Protein AF-A0A831UI49-F1 (afdb_monomer)

Mean predicted aligned error: 5.34 Å

Radius of gyration: 11.7 Å; Cα contacts (8 Å, |Δi|>4): 84; chains: 1; bounding box: 25×22×29 Å

Nearest PDB structures (foldseek):
  3i18-assembly1_A  TM=9.099E-01  e=3.977E-03  Listeria monocytogenes
  3gdu-assembly1_C  TM=9.075E-01  e=3.977E-03  Escherichia coli K-12
  3mh6-assembly1_A  TM=9.099E-01  e=5.455E-03  Escherichia coli K-12
  3pv2-assembly1_C  TM=8.938E-01  e=1.026E-02  Legionella fallonii
  2kjp-assembly1_A  TM=7.433E-01  e=2.556E-03  Bacillus subtilis

Foldseek 3Di:
DDCPDDDPQKDWQDKQPHGDDDPVVVCVVPVVDDQQDKIWTWIDDPNDTDIDIDGHHDDDDD

Organism: NCBI:txid540988

Structure (mmCIF, N/CA/C/O backbone):
data_AF-A0A831UI49-F1
#
_entry.id   AF-A0A831UI49-F1
#
loop_
_atom_site.group_PDB
_atom_site.id
_atom_site.type_symbol
_atom_site.label_atom_id
_atom_site.label_alt_id
_atom_site.label_comp_id
_atom_site.label_asym_id
_atom_site.label_entity_id
_atom_site.label_seq_id
_atom_site.pdbx_PDB_ins_code
_atom_site.Cartn_x
_atom_site.Cartn_y
_atom_site.Cartn_z
_atom_site.occupancy
_atom_site.B_iso_or_equiv
_atom_site.auth_seq_id
_atom_site.auth_comp_id
_atom_site.auth_asym_id
_atom_site.auth_atom_id
_atom_site.pdbx_PDB_model_num
ATOM 1 N N . ALA A 1 1 ? -10.257 -2.339 -17.208 1.00 39.44 1 ALA A N 1
ATOM 2 C CA . ALA A 1 1 ? -10.242 -2.268 -15.733 1.00 39.44 1 ALA A CA 1
ATOM 3 C C . ALA A 1 1 ? -9.524 -0.988 -15.313 1.00 39.44 1 ALA A C 1
ATOM 5 O O . ALA A 1 1 ? -8.301 -0.949 -15.296 1.00 39.44 1 ALA A O 1
ATOM 6 N N . GLN A 1 2 ? -10.270 0.099 -15.116 1.00 40.69 2 GLN A N 1
ATOM 7 C CA . GLN A 1 2 ? -9.704 1.394 -14.730 1.00 40.69 2 GLN A CA 1
ATOM 8 C C . GLN A 1 2 ? -9.367 1.364 -13.239 1.00 40.69 2 GLN A C 1
ATOM 10 O O . GLN A 1 2 ? -10.214 1.012 -12.419 1.00 40.69 2 GLN A O 1
ATOM 15 N N . GLY A 1 3 ? -8.121 1.702 -12.901 1.00 47.25 3 GLY A N 1
ATOM 16 C CA . GLY A 1 3 ? -7.652 1.855 -11.529 1.00 47.25 3 GLY A C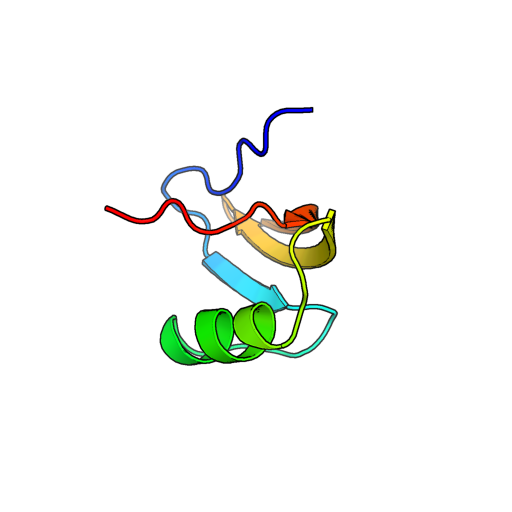A 1
ATOM 17 C C . GLY A 1 3 ? -8.336 3.040 -10.856 1.00 47.25 3 GLY A C 1
ATOM 18 O O . GLY A 1 3 ? -7.748 4.108 -10.730 1.00 47.25 3 GLY A O 1
ATOM 19 N N . ARG A 1 4 ? -9.591 2.871 -10.436 1.00 54.44 4 ARG A N 1
ATOM 20 C CA . ARG A 1 4 ? -10.276 3.822 -9.559 1.00 54.44 4 ARG A CA 1
ATOM 21 C C . ARG A 1 4 ? -9.771 3.566 -8.152 1.00 54.44 4 ARG A C 1
ATOM 23 O O . ARG A 1 4 ? -10.366 2.807 -7.393 1.00 54.44 4 ARG A O 1
ATOM 30 N N . LEU A 1 5 ? -8.600 4.109 -7.859 1.00 61.78 5 LEU A N 1
ATOM 31 C CA . LEU A 1 5 ? -7.886 3.783 -6.645 1.00 61.78 5 LEU A CA 1
ATOM 32 C C . LEU A 1 5 ? -7.528 5.007 -5.861 1.00 61.78 5 LEU A C 1
ATOM 34 O O . LEU A 1 5 ? -6.862 5.903 -6.365 1.00 61.78 5 LEU A O 1
ATOM 38 N N . LEU A 1 6 ? -7.956 4.949 -4.604 1.00 63.47 6 LEU A N 1
ATOM 39 C CA . LEU A 1 6 ? -7.978 6.020 -3.633 1.00 63.47 6 LEU A CA 1
ATOM 40 C C . LEU A 1 6 ? -9.215 6.901 -3.817 1.00 63.47 6 LEU A C 1
ATOM 42 O O . LEU A 1 6 ? -9.250 7.833 -4.617 1.00 63.47 6 LEU A O 1
ATOM 46 N N . ALA A 1 7 ? -10.262 6.556 -3.066 1.00 68.19 7 ALA A N 1
ATOM 47 C CA . ALA A 1 7 ? -11.255 7.559 -2.713 1.00 68.19 7 ALA A CA 1
ATOM 48 C C . ALA A 1 7 ? -10.578 8.570 -1.776 1.00 68.19 7 ALA A C 1
ATOM 50 O O . ALA A 1 7 ? -9.627 8.229 -1.063 1.00 68.19 7 ALA A O 1
ATOM 51 N N . LEU A 1 8 ? -11.049 9.818 -1.777 1.00 75.69 8 LEU A N 1
ATOM 52 C CA . LEU A 1 8 ? -10.630 10.766 -0.748 1.00 75.69 8 LEU A CA 1
ATOM 53 C C . LEU A 1 8 ? -10.927 10.153 0.628 1.00 75.69 8 LEU A C 1
ATOM 55 O O . LEU A 1 8 ? -12.021 9.644 0.852 1.00 75.69 8 LEU A O 1
ATOM 59 N N . GLY A 1 9 ? -9.932 10.173 1.516 1.00 83.12 9 GLY A N 1
ATOM 60 C CA . GLY A 1 9 ? -10.011 9.545 2.838 1.00 83.12 9 GLY A CA 1
ATOM 61 C C . GLY A 1 9 ? -9.331 8.176 2.953 1.00 83.12 9 GLY A C 1
ATOM 62 O O . GLY A 1 9 ? -9.189 7.679 4.068 1.00 83.12 9 GLY A O 1
ATOM 63 N N . ASP A 1 10 ? -8.851 7.585 1.854 1.00 87.81 10 ASP A N 1
ATOM 64 C CA . ASP A 1 10 ? -8.089 6.336 1.922 1.00 87.81 10 ASP A CA 1
ATOM 65 C C . ASP A 1 10 ? -6.700 6.539 2.527 1.00 87.81 10 ASP A C 1
ATOM 67 O O . ASP A 1 10 ? -5.903 7.349 2.047 1.00 87.81 10 ASP A O 1
ATOM 71 N N . VAL A 1 11 ? -6.364 5.718 3.523 1.00 91.25 11 VAL A N 1
ATOM 72 C CA . VAL A 1 11 ? -5.021 5.672 4.111 1.00 91.25 11 VAL A CA 1
ATOM 73 C C . VAL A 1 11 ? -4.346 4.358 3.739 1.00 91.25 11 VAL A C 1
ATOM 75 O O . VAL A 1 11 ? -4.825 3.281 4.082 1.00 91.25 11 VAL A O 1
ATOM 78 N N . ILE A 1 12 ? -3.211 4.431 3.045 1.00 92.19 12 ILE A N 1
ATOM 79 C CA . ILE A 1 12 ? -2.420 3.243 2.701 1.00 92.19 12 ILE A CA 1
ATOM 80 C C . ILE A 1 12 ? -1.657 2.781 3.943 1.00 92.19 12 ILE A C 1
ATOM 82 O O . ILE A 1 12 ? -0.844 3.527 4.483 1.00 92.19 12 ILE A O 1
ATOM 86 N N . LEU A 1 13 ? -1.897 1.541 4.365 1.00 94.81 13 LEU A N 1
ATOM 87 C CA . LEU A 1 13 ? -1.235 0.910 5.510 1.00 94.81 13 LEU A CA 1
ATOM 88 C C . LEU A 1 13 ? -0.066 0.017 5.084 1.00 94.81 13 LEU A C 1
ATOM 90 O O . LEU A 1 13 ? 0.929 -0.095 5.800 1.00 94.81 13 LEU A O 1
ATOM 94 N N . SER A 1 14 ? -0.185 -0.654 3.933 1.00 95.56 14 SER A N 1
ATOM 95 C CA . SER A 1 14 ? 0.848 -1.568 3.440 1.00 95.56 14 SER A CA 1
ATOM 96 C C . SER A 1 14 ? 0.865 -1.671 1.914 1.00 95.56 14 SER A C 1
ATOM 98 O O . SER A 1 14 ? -0.163 -1.497 1.254 1.00 95.56 14 SER A O 1
ATOM 100 N N . VAL A 1 15 ? 2.040 -1.989 1.366 1.00 94.56 15 VAL A N 1
ATOM 101 C CA . VAL A 1 15 ? 2.261 -2.309 -0.050 1.00 94.56 15 VAL A CA 1
ATOM 102 C C . VAL A 1 15 ? 2.863 -3.712 -0.124 1.00 94.56 15 VAL A C 1
ATOM 104 O O . VAL A 1 15 ? 3.907 -3.981 0.461 1.00 94.56 15 VAL A O 1
ATOM 107 N N . ASN A 1 16 ? 2.199 -4.639 -0.812 1.00 93.06 16 ASN A N 1
ATOM 108 C CA . ASN A 1 16 ? 2.559 -6.058 -0.898 1.00 93.06 16 ASN A CA 1
ATOM 109 C C . ASN A 1 16 ? 2.844 -6.702 0.474 1.00 93.06 16 ASN A C 1
ATOM 111 O O . ASN A 1 16 ? 3.766 -7.500 0.622 1.00 93.06 16 ASN A O 1
ATOM 115 N N . GLY A 1 17 ? 2.057 -6.334 1.493 1.00 93.12 17 GLY A N 1
ATOM 116 C CA . GLY A 1 17 ? 2.216 -6.817 2.869 1.00 93.12 17 GLY A CA 1
ATOM 117 C C . GLY A 1 17 ? 3.341 -6.146 3.662 1.00 93.12 17 GLY A C 1
ATOM 118 O O . GLY A 1 17 ? 3.514 -6.456 4.836 1.00 93.12 17 GLY A O 1
ATOM 119 N N . LYS A 1 18 ? 4.095 -5.213 3.066 1.00 94.62 18 LYS A N 1
ATOM 120 C CA . LYS A 1 18 ? 5.109 -4.425 3.772 1.00 94.62 18 LYS A CA 1
ATOM 121 C C . LYS A 1 18 ? 4.471 -3.148 4.321 1.00 94.62 18 LYS A C 1
ATOM 123 O O . LYS A 1 18 ? 3.985 -2.348 3.515 1.00 94.62 18 LYS A O 1
ATOM 128 N N . PRO A 1 19 ? 4.468 -2.934 5.649 1.00 95.50 19 PRO A N 1
ATOM 129 C CA . PRO A 1 19 ? 3.938 -1.714 6.240 1.00 95.50 19 PRO A CA 1
ATOM 130 C C . PRO A 1 19 ? 4.631 -0.472 5.683 1.00 95.50 19 PRO A C 1
ATOM 132 O O . PRO A 1 19 ? 5.831 -0.489 5.399 1.00 95.50 19 PRO A O 1
ATOM 135 N N . VAL A 1 20 ? 3.862 0.600 5.539 1.00 95.25 20 VAL A N 1
ATOM 136 C CA . VAL A 1 20 ? 4.352 1.913 5.116 1.00 95.25 20 VAL A CA 1
ATOM 137 C C . VAL A 1 20 ? 3.885 2.962 6.112 1.00 95.25 20 VAL A C 1
ATOM 139 O O . VAL A 1 20 ? 2.775 2.890 6.634 1.00 95.25 20 VAL A O 1
ATOM 142 N N . ARG A 1 21 ? 4.742 3.940 6.392 1.00 93.19 21 ARG A N 1
ATOM 143 C CA . ARG A 1 21 ? 4.471 5.005 7.369 1.00 93.19 21 ARG A CA 1
ATOM 144 C C . ARG A 1 21 ? 4.173 6.351 6.733 1.00 93.19 21 ARG A C 1
ATOM 146 O O . ARG A 1 21 ? 3.613 7.229 7.377 1.00 93.19 21 ARG A O 1
ATOM 153 N N . ASN A 1 22 ? 4.591 6.546 5.487 1.00 92.06 22 ASN A N 1
ATOM 154 C CA . ASN A 1 22 ? 4.473 7.824 4.799 1.00 92.06 22 ASN A CA 1
ATOM 155 C C . ASN A 1 22 ? 4.407 7.645 3.276 1.00 92.06 22 ASN A C 1
ATOM 157 O O . ASN A 1 22 ? 4.743 6.597 2.718 1.00 92.06 22 ASN A O 1
ATOM 161 N N . LYS A 1 23 ? 4.019 8.724 2.591 1.00 89.25 23 LYS A N 1
ATOM 162 C CA . LYS A 1 23 ? 3.932 8.786 1.126 1.00 89.25 23 LYS A CA 1
ATOM 163 C C . LYS A 1 23 ? 5.247 8.409 0.436 1.00 89.25 23 LYS A C 1
ATOM 165 O O . LYS A 1 23 ? 5.223 7.749 -0.600 1.00 89.25 23 LYS A O 1
ATOM 170 N N . ALA A 1 24 ? 6.389 8.832 0.976 1.00 93.00 24 ALA A N 1
ATOM 171 C CA . ALA A 1 24 ? 7.682 8.590 0.344 1.00 93.00 24 ALA A CA 1
ATOM 172 C C . ALA A 1 24 ? 8.036 7.093 0.328 1.00 93.00 24 ALA A C 1
ATOM 174 O O . ALA A 1 24 ? 8.563 6.599 -0.666 1.00 93.00 24 ALA A O 1
ATOM 175 N N . GLU A 1 25 ? 7.695 6.352 1.383 1.00 94.25 25 GLU A N 1
ATOM 176 C CA . GLU A 1 25 ? 7.842 4.894 1.431 1.00 94.25 25 GLU A CA 1
ATOM 177 C C . GLU A 1 25 ? 6.966 4.194 0.401 1.00 94.25 25 GLU A C 1
ATOM 179 O O . GLU A 1 25 ? 7.466 3.323 -0.308 1.00 94.25 25 GLU A O 1
ATOM 184 N N . VAL A 1 26 ? 5.705 4.612 0.259 1.00 91.38 26 VAL A N 1
ATOM 185 C CA . VAL A 1 26 ? 4.803 4.078 -0.774 1.00 91.38 26 VAL A CA 1
ATOM 186 C C . VAL A 1 26 ? 5.426 4.240 -2.158 1.00 91.38 26 VAL A C 1
ATOM 188 O O . VAL A 1 26 ? 5.562 3.263 -2.892 1.00 91.38 26 VAL A O 1
ATOM 191 N N . VAL A 1 27 ? 5.877 5.453 -2.495 1.00 90.50 27 VAL A N 1
ATOM 192 C CA . VAL A 1 27 ? 6.514 5.733 -3.790 1.00 90.50 27 VAL A CA 1
ATOM 193 C C . VAL A 1 27 ? 7.769 4.881 -3.979 1.00 90.50 27 VAL A C 1
ATOM 195 O O . VAL A 1 27 ? 7.929 4.274 -5.034 1.00 90.50 27 VAL A O 1
ATOM 198 N N . ARG A 1 28 ? 8.637 4.778 -2.963 1.00 92.31 28 ARG A N 1
ATOM 199 C CA . ARG A 1 28 ? 9.857 3.953 -3.029 1.00 92.31 28 ARG A CA 1
ATOM 200 C C . ARG A 1 28 ? 9.569 2.468 -3.202 1.00 92.31 28 ARG A C 1
ATOM 202 O O . ARG A 1 28 ? 10.363 1.780 -3.837 1.00 92.31 28 ARG A O 1
ATOM 209 N N . GLN A 1 29 ? 8.492 1.956 -2.612 1.00 91.25 29 GLN A N 1
ATOM 210 C CA . GLN A 1 29 ? 8.108 0.561 -2.794 1.00 91.25 29 GLN A CA 1
ATOM 211 C C . GLN A 1 29 ? 7.535 0.323 -4.189 1.00 91.25 29 GLN A C 1
ATOM 213 O O . GLN A 1 29 ? 7.976 -0.604 -4.860 1.00 91.25 29 GLN A O 1
ATOM 218 N N . ILE A 1 30 ? 6.625 1.185 -4.652 1.00 90.00 30 ILE A N 1
ATOM 219 C CA . ILE A 1 30 ? 6.012 1.075 -5.984 1.00 90.00 30 ILE A CA 1
ATOM 220 C C . ILE A 1 30 ? 7.059 1.231 -7.096 1.00 90.00 30 ILE A C 1
ATOM 222 O O . ILE A 1 30 ? 7.011 0.503 -8.080 1.00 90.00 30 ILE A O 1
ATOM 226 N N . ALA A 1 31 ? 8.044 2.117 -6.925 1.00 89.75 31 ALA A N 1
ATOM 227 C CA . ALA A 1 31 ? 9.094 2.375 -7.916 1.00 89.75 31 ALA A CA 1
ATOM 228 C C . ALA A 1 31 ? 9.984 1.158 -8.240 1.00 89.75 31 ALA A C 1
ATOM 230 O O . ALA A 1 31 ? 10.739 1.200 -9.206 1.00 89.75 31 ALA A O 1
ATOM 231 N N . ARG A 1 32 ? 9.916 0.085 -7.443 1.00 89.50 32 ARG A N 1
ATOM 232 C CA . ARG A 1 32 ? 10.649 -1.170 -7.688 1.00 89.50 32 ARG A CA 1
ATOM 233 C C . ARG A 1 32 ? 9.962 -2.076 -8.709 1.00 89.50 32 ARG A C 1
ATOM 235 O O . ARG A 1 32 ? 10.569 -3.045 -9.151 1.00 89.50 32 ARG A O 1
ATOM 242 N N . PHE A 1 33 ? 8.710 -1.787 -9.038 1.00 90.31 33 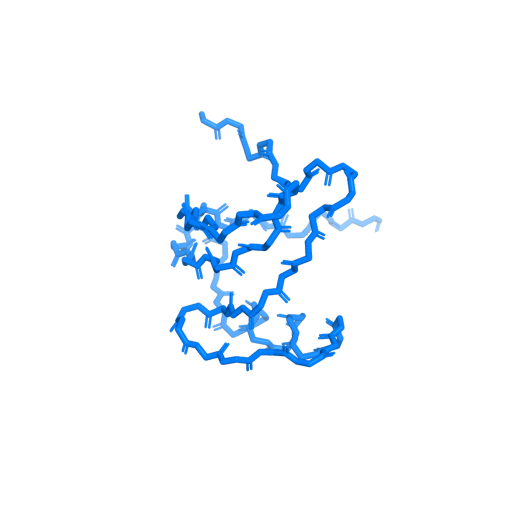PHE A N 1
ATOM 243 C CA . PHE A 1 33 ? 7.882 -2.583 -9.932 1.00 90.31 33 PHE A CA 1
ATOM 244 C C . PHE A 1 33 ? 7.769 -1.912 -11.299 1.00 90.31 33 PHE A C 1
ATOM 246 O O . PHE A 1 33 ? 7.949 -0.699 -11.445 1.00 90.31 33 PHE A O 1
ATOM 253 N N . ARG A 1 34 ? 7.468 -2.714 -12.315 1.00 90.12 34 ARG A N 1
ATOM 254 C CA . ARG A 1 34 ? 7.290 -2.256 -13.689 1.00 90.12 34 ARG A CA 1
ATOM 255 C C . ARG A 1 34 ? 5.816 -1.953 -13.967 1.00 90.12 34 ARG A C 1
ATOM 257 O O . ARG A 1 34 ? 4.927 -2.519 -13.330 1.00 90.12 34 ARG A O 1
ATOM 264 N N . PRO A 1 35 ? 5.523 -1.076 -14.939 1.00 90.19 35 PRO A N 1
ATOM 265 C CA . PRO A 1 35 ? 4.181 -0.992 -15.502 1.00 90.19 35 PRO A CA 1
ATOM 266 C C . PRO A 1 35 ? 3.694 -2.382 -15.942 1.00 90.19 35 PRO A C 1
ATOM 268 O O . PRO A 1 35 ? 4.452 -3.132 -16.549 1.00 90.19 35 PRO A O 1
ATOM 271 N N . GLY A 1 36 ? 2.443 -2.717 -15.633 1.00 90.31 36 GLY A N 1
ATOM 272 C CA . GLY A 1 36 ? 1.854 -4.041 -15.845 1.00 90.31 36 GLY A CA 1
ATOM 273 C C . GLY A 1 36 ? 1.926 -4.968 -14.628 1.00 90.31 36 GLY A C 1
ATOM 274 O O . GLY A 1 36 ? 1.122 -5.898 -14.539 1.00 90.31 36 GLY A O 1
ATOM 275 N N . ASP A 1 37 ? 2.805 -4.696 -13.658 1.00 92.19 37 ASP A N 1
ATOM 276 C CA . ASP A 1 37 ? 2.900 -5.511 -12.447 1.00 92.19 37 ASP A CA 1
ATOM 277 C C . ASP A 1 37 ? 1.661 -5.354 -11.564 1.00 92.19 37 ASP A C 1
ATOM 279 O O . ASP A 1 37 ? 1.049 -4.281 -11.475 1.00 92.19 37 ASP A O 1
ATOM 283 N N . ARG A 1 38 ? 1.317 -6.440 -10.863 1.00 91.12 38 ARG A N 1
ATOM 284 C CA . ARG A 1 38 ? 0.261 -6.43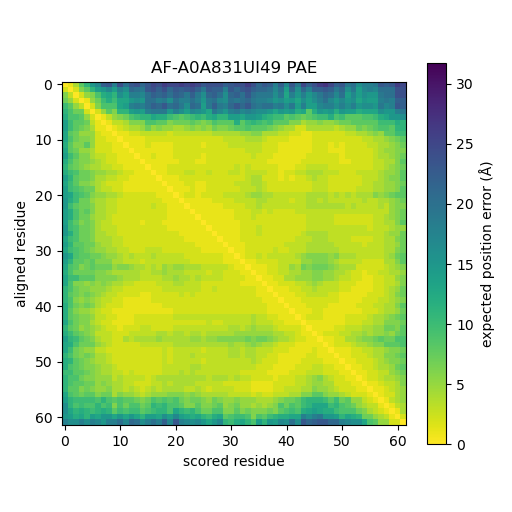8 -9.852 1.00 91.12 38 ARG A CA 1
ATOM 285 C C . ARG A 1 38 ? 0.826 -6.082 -8.481 1.00 91.12 38 ARG A C 1
ATOM 287 O O . ARG A 1 38 ? 1.785 -6.693 -8.020 1.00 91.12 38 ARG A O 1
ATOM 294 N N . VAL A 1 39 ? 0.186 -5.134 -7.807 1.00 91.62 39 VAL A N 1
ATOM 295 C CA . VAL A 1 39 ? 0.526 -4.706 -6.446 1.00 91.62 39 VAL A CA 1
ATOM 296 C C . VAL A 1 39 ? -0.706 -4.812 -5.559 1.00 91.62 39 VAL A C 1
ATOM 298 O O . VAL A 1 39 ? -1.763 -4.277 -5.888 1.00 91.62 39 VAL A O 1
ATOM 301 N N . ARG A 1 40 ? -0.568 -5.481 -4.415 1.00 92.75 40 ARG A N 1
ATOM 302 C CA . ARG A 1 40 ? -1.578 -5.542 -3.358 1.00 92.75 40 ARG A CA 1
ATOM 303 C C . ARG A 1 40 ? -1.372 -4.380 -2.394 1.00 92.75 40 ARG A C 1
ATOM 305 O O . ARG A 1 40 ? -0.296 -4.239 -1.824 1.00 92.75 40 ARG A O 1
ATOM 312 N N . LEU A 1 41 ? -2.394 -3.568 -2.179 1.00 92.6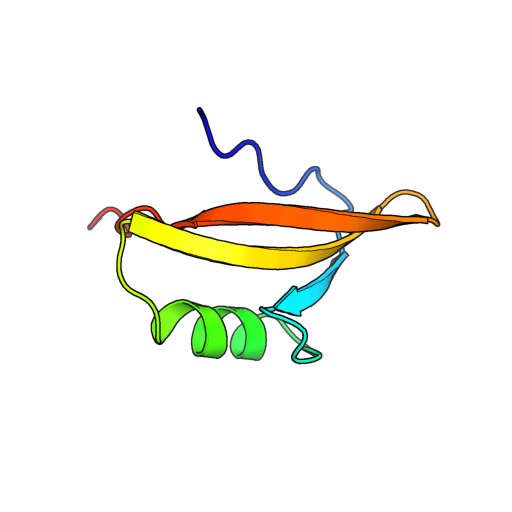9 41 LEU A N 1
ATOM 313 C CA . LEU A 1 41 ? -2.418 -2.536 -1.151 1.00 92.69 41 LEU A CA 1
ATOM 314 C C . LEU A 1 41 ? -3.339 -2.958 -0.017 1.00 92.69 41 LEU A C 1
ATOM 316 O O . LEU A 1 41 ? -4.446 -3.437 -0.261 1.00 92.69 41 LEU A O 1
ATOM 320 N N . THR A 1 42 ? -2.904 -2.710 1.213 1.00 93.75 42 THR A N 1
ATOM 321 C CA . THR A 1 42 ? -3.798 -2.692 2.371 1.00 93.75 42 THR A CA 1
ATOM 322 C C . THR A 1 42 ? -4.148 -1.241 2.666 1.00 93.75 42 THR A C 1
ATOM 324 O O . THR A 1 42 ? -3.253 -0.414 2.850 1.00 93.75 42 THR A O 1
ATOM 327 N N . LEU A 1 43 ? -5.438 -0.935 2.716 1.00 92.56 43 LEU A N 1
ATOM 328 C CA . LEU A 1 43 ? -5.986 0.402 2.908 1.00 92.56 43 LEU A CA 1
ATOM 329 C C . LEU A 1 43 ? -6.827 0.447 4.184 1.00 92.56 43 LEU A C 1
ATOM 331 O O . LEU A 1 43 ? -7.394 -0.560 4.607 1.00 92.56 43 LEU A O 1
ATOM 335 N N . TRP A 1 44 ? -6.943 1.627 4.769 1.00 92.81 44 TRP A N 1
ATOM 336 C CA . TRP A 1 44 ? -7.968 1.962 5.741 1.00 92.81 44 TRP A CA 1
ATOM 337 C C . TRP A 1 44 ? -8.951 2.934 5.098 1.00 92.81 44 TRP A C 1
ATOM 33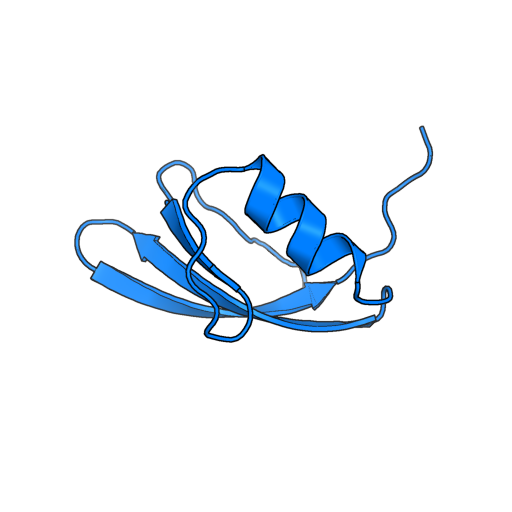9 O O . TRP A 1 44 ? -8.533 3.978 4.596 1.00 92.81 44 TRP A O 1
ATOM 349 N N . ARG A 1 45 ? -10.236 2.585 5.107 1.00 90.94 45 ARG A N 1
ATOM 350 C CA . ARG A 1 45 ? -11.331 3.406 4.580 1.00 90.94 45 ARG A CA 1
ATOM 351 C C . ARG A 1 45 ? -12.514 3.290 5.528 1.00 90.94 45 ARG A C 1
ATOM 353 O O . ARG A 1 45 ? -12.917 2.177 5.851 1.00 90.94 45 ARG A O 1
ATOM 360 N N . GLU A 1 46 ? -13.050 4.425 5.975 1.00 90.06 46 GLU A N 1
ATOM 361 C CA . GLU A 1 46 ? -14.289 4.480 6.773 1.00 90.06 46 GLU A CA 1
ATOM 362 C C . GLU A 1 46 ? -14.287 3.528 7.988 1.00 90.06 46 GLU A C 1
ATOM 364 O O . GLU A 1 46 ? -15.247 2.811 8.259 1.00 90.06 46 GLU A O 1
ATOM 369 N N . GLY A 1 47 ? -13.166 3.470 8.715 1.00 92.69 47 GLY A N 1
ATOM 370 C CA . GLY A 1 47 ? -13.050 2.623 9.906 1.00 92.69 47 GLY A CA 1
ATOM 371 C C . GLY A 1 47 ? -12.814 1.135 9.621 1.00 92.69 47 GLY A C 1
ATOM 372 O O . GLY A 1 47 ? -12.847 0.323 10.544 1.00 92.69 47 GLY A O 1
ATOM 373 N N . ARG A 1 48 ? -12.589 0.752 8.359 1.00 92.75 48 ARG A N 1
ATOM 374 C CA . ARG A 1 48 ? -12.386 -0.640 7.944 1.00 92.75 48 ARG A CA 1
ATOM 375 C C . ARG A 1 48 ? -11.065 -0.817 7.217 1.00 92.75 48 ARG A C 1
ATOM 377 O O . ARG A 1 48 ? -10.627 0.042 6.451 1.00 92.75 48 ARG A O 1
ATOM 384 N N . ARG A 1 49 ? -10.449 -1.982 7.422 1.00 93.50 49 ARG A N 1
ATOM 385 C CA . ARG A 1 49 ? -9.277 -2.417 6.661 1.00 93.50 49 ARG A CA 1
ATOM 386 C C . ARG A 1 49 ? -9.734 -3.124 5.388 1.00 93.50 49 ARG A C 1
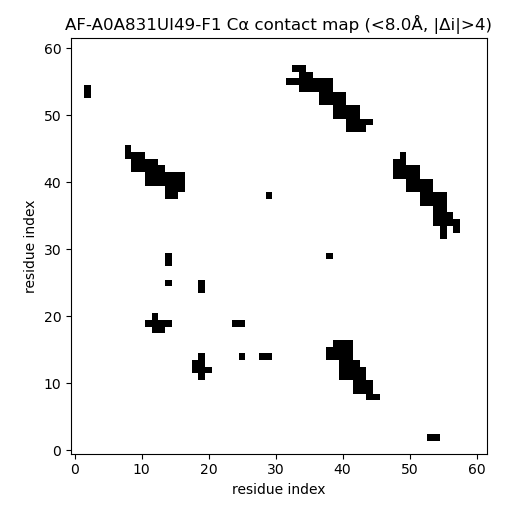ATOM 388 O O . ARG A 1 49 ? -10.516 -4.065 5.460 1.00 93.50 49 ARG A O 1
ATOM 395 N N . LEU A 1 50 ? -9.233 -2.671 4.246 1.00 92.06 50 LEU A N 1
ATOM 396 C CA . LEU A 1 50 ? -9.533 -3.213 2.924 1.00 92.06 50 LEU A CA 1
ATOM 397 C C . LEU A 1 50 ? -8.246 -3.684 2.250 1.00 92.06 50 LEU A C 1
ATOM 399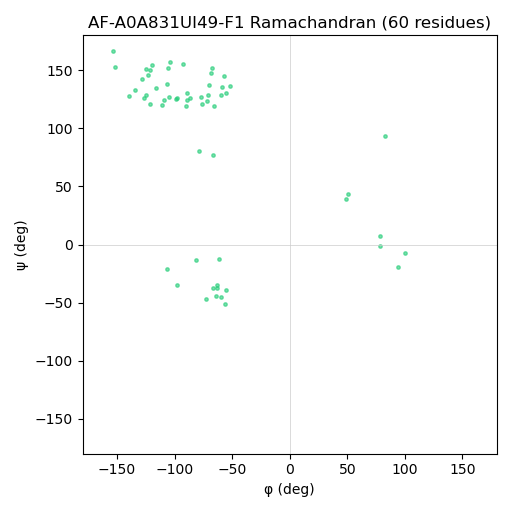 O O . LEU A 1 50 ? -7.179 -3.106 2.463 1.00 9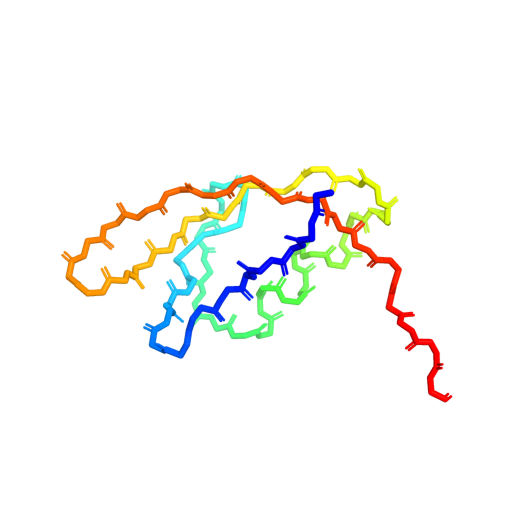2.06 50 LEU A O 1
ATOM 403 N N . GLU A 1 51 ? -8.352 -4.694 1.395 1.00 92.44 51 GLU A N 1
ATOM 404 C CA . GLU A 1 51 ? -7.271 -5.096 0.501 1.00 92.44 51 GLU A CA 1
ATOM 405 C C . GLU A 1 51 ? -7.691 -4.895 -0.950 1.00 92.44 51 GLU A C 1
ATOM 407 O O . GLU A 1 51 ? -8.800 -5.247 -1.348 1.00 92.44 51 GLU A O 1
ATOM 412 N N . ALA A 1 52 ? -6.798 -4.318 -1.747 1.00 89.56 52 ALA A N 1
ATOM 413 C CA . ALA A 1 52 ? -7.028 -4.070 -3.161 1.00 89.56 52 ALA A CA 1
ATOM 414 C C . ALA A 1 52 ? -5.804 -4.502 -3.967 1.00 89.56 52 ALA A C 1
ATOM 416 O O . ALA A 1 52 ? -4.680 -4.138 -3.632 1.00 89.56 52 ALA A O 1
ATOM 417 N N . THR A 1 53 ? -6.012 -5.244 -5.056 1.00 90.19 53 THR A N 1
ATOM 418 C CA . THR A 1 53 ? -4.939 -5.606 -5.998 1.00 90.19 53 THR A CA 1
ATOM 419 C C . THR A 1 53 ? -5.054 -4.781 -7.270 1.00 90.19 53 THR A C 1
ATOM 421 O O . THR A 1 53 ? -6.120 -4.718 -7.879 1.00 90.19 53 THR A O 1
ATOM 424 N N . LEU A 1 54 ? -3.962 -4.120 -7.651 1.00 87.50 54 LEU A N 1
ATOM 425 C CA . LEU A 1 54 ? -3.930 -3.108 -8.708 1.00 87.50 54 LEU A CA 1
ATOM 426 C C . LEU A 1 54 ? -2.898 -3.474 -9.747 1.00 87.50 54 LEU A C 1
ATOM 428 O O . LEU A 1 54 ? -1.876 -4.060 -9.410 1.00 87.50 54 LEU A O 1
ATOM 432 N N . VAL A 1 55 ? -3.132 -3.044 -10.980 1.00 88.75 55 VAL A N 1
ATOM 433 C CA . VAL A 1 55 ? -2.132 -3.102 -12.044 1.00 88.75 55 VAL A CA 1
ATOM 434 C C . VAL A 1 55 ? -1.464 -1.738 -12.144 1.00 88.75 55 VAL A C 1
ATOM 436 O O . VAL A 1 55 ? -2.149 -0.722 -12.281 1.00 88.75 55 VAL A O 1
ATOM 439 N N . LEU A 1 56 ? -0.136 -1.701 -12.060 1.00 88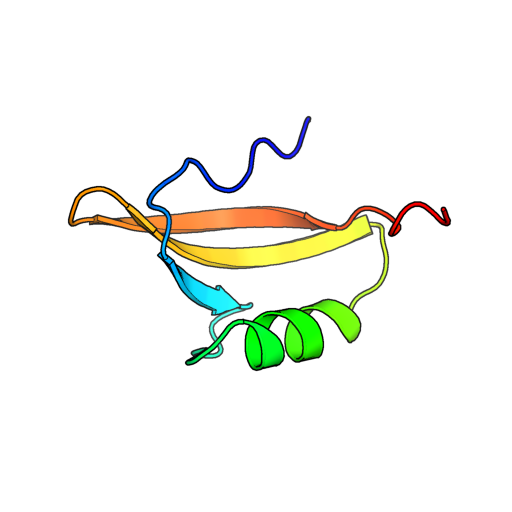.12 56 LEU A N 1
ATOM 440 C CA . LEU A 1 56 ? 0.617 -0.462 -12.215 1.00 88.12 56 LEU A CA 1
ATOM 441 C C . LEU A 1 56 ? 0.569 0.018 -13.663 1.00 88.12 56 LEU A C 1
ATOM 443 O O . LEU A 1 56 ? 0.758 -0.754 -14.598 1.00 88.12 56 LEU A O 1
ATOM 447 N N . MET A 1 57 ? 0.370 1.317 -13.847 1.00 84.44 57 MET A N 1
ATOM 448 C CA . MET A 1 57 ? 0.450 1.966 -15.153 1.00 84.44 57 MET A CA 1
ATOM 449 C C . MET A 1 57 ? 1.733 2.784 -15.265 1.00 84.44 57 MET A C 1
ATOM 451 O O . MET A 1 57 ? 2.273 3.260 -14.264 1.00 84.44 57 MET A O 1
ATOM 455 N N . ALA A 1 58 ? 2.227 2.949 -16.493 1.00 82.75 58 ALA A N 1
ATOM 456 C CA . ALA A 1 58 ? 3.376 3.804 -16.749 1.00 82.75 58 ALA A CA 1
ATOM 457 C C . ALA A 1 58 ? 3.071 5.229 -16.280 1.00 82.75 58 ALA A C 1
ATOM 459 O O . ALA A 1 58 ? 1.985 5.758 -16.530 1.00 82.75 58 ALA A O 1
ATOM 460 N N . ARG A 1 59 ? 4.033 5.852 -15.591 1.00 77.56 59 ARG A N 1
ATOM 461 C CA . ARG A 1 59 ? 3.902 7.253 -15.195 1.00 77.56 59 ARG A CA 1
ATOM 462 C C . ARG A 1 59 ? 3.897 8.098 -16.475 1.00 77.56 59 ARG A C 1
ATOM 464 O O . ARG A 1 59 ? 4.893 8.043 -17.200 1.00 77.56 59 ARG A O 1
ATOM 471 N N . PRO A 1 60 ? 2.826 8.854 -16.769 1.00 76.31 60 PRO A N 1
ATOM 472 C CA . PRO A 1 60 ? 2.810 9.716 -17.941 1.00 76.31 60 PRO A CA 1
ATOM 473 C C . PRO A 1 60 ? 3.950 10.728 -17.815 1.00 76.31 60 PRO A C 1
ATOM 475 O O . PRO A 1 60 ? 4.122 11.354 -16.764 1.00 76.31 60 PRO A O 1
ATOM 478 N N . ARG A 1 61 ? 4.768 10.837 -18.865 1.00 75.44 61 ARG A N 1
ATOM 479 C CA . ARG A 1 61 ? 5.756 11.911 -18.974 1.00 75.44 61 ARG A CA 1
ATOM 480 C C . ARG A 1 61 ? 4.970 13.192 -19.259 1.00 75.44 61 ARG A C 1
ATOM 482 O O . ARG A 1 61 ? 4.136 13.189 -20.159 1.00 75.44 61 ARG A O 1
ATOM 489 N N . ARG A 1 62 ? 5.153 14.204 -18.412 1.00 61.47 62 ARG A N 1
ATOM 490 C CA . ARG A 1 62 ? 4.652 15.561 -18.656 1.00 61.47 62 ARG A CA 1
ATOM 491 C C . ARG A 1 62 ? 5.593 16.284 -19.602 1.00 61.47 62 ARG A C 1
ATOM 493 O O . ARG A 1 62 ? 6.800 15.956 -19.543 1.00 61.47 62 ARG A O 1
#

pLDDT: mean 85.57, std 13.25, range [39.44, 95.56]

Secondary structure (DSSP, 8-state):
-------TT-EEEEETTEE--SHHHHHHHHTTS-TT-EEEEEEEETTEEEEEEEE--PPPP-

InterPro domains:
  IPR001478 PDZ domain [PF13180] (4-54)
  IPR036034 PDZ superfamily [G3DSA:2.30.42.10] (1-62)
  IPR036034 PDZ superfamily [SSF50156] (1-60)

Sequence (62 aa):
AQGRLLALGDVILSVNGKPVRNKAEVVRQIARFRPGDRVRLTLWREGRRLEATLVLMARPRR

Solvent-accessible surface area (backbone atoms only — not comparable to full-atom values): 3969 Å² total; per-residue (Å²): 136,80,86,86,71,74,62,93,80,57,41,72,45,21,53,71,83,43,76,42,92,49,71,67,52,50,51,61,59,54,69,76,55,55,61,69,39,79,44,39,35,34,33,37,46,95,95,39,83,47,78,48,77,43,69,40,68,72,78,80,83,129